Protein AF-A0A7G5GYP4-F1 (afdb_monomer_lite)

Organism: NCBI:txid2710596

pLDDT: mean 94.49, std 6.83, range [51.31, 98.19]

Sequence (81 aa):
MKGFEIYNIGSGVPVSTQELINTLEIVTGQQATIIRAPSRVGDVRHTWADLTKAQCELGYQPAVSLREGIGKMVDSLARLV

InterPro domains:
  IPR036291 NAD(P)-binding domain superfamily [SSF51735] (4-78)

Foldseek 3Di:
DDDDDDFWDDQQDWDDPVNLQVLLCVLVVDHDDDDDDDDDPPDDPDDDGDHVCVCVPVVDHDPADSSRVSNVVVVVVVVVD

Structure (mmCIF, N/CA/C/O backbone):
data_AF-A0A7G5GYP4-F1
#
_entry.id   AF-A0A7G5GYP4-F1
#
loop_
_atom_site.group_PDB
_atom_site.id
_atom_site.type_symbol
_atom_site.label_atom_id
_atom_site.label_alt_id
_atom_site.label_comp_id
_atom_site.label_asym_id
_atom_site.label_entity_id
_atom_site.label_seq_id
_atom_site.pdbx_PDB_ins_code
_atom_site.Cartn_x
_atom_site.Cartn_y
_atom_site.Cartn_z
_atom_site.occupancy
_atom_site.B_iso_or_equiv
_atom_site.auth_seq_id
_atom_site.auth_comp_id
_atom_site.auth_asym_id
_atom_site.auth_atom_id
_atom_site.pdbx_PDB_model_num
ATOM 1 N N . MET A 1 1 ? 26.703 -6.158 -23.145 1.00 51.31 1 MET A N 1
ATOM 2 C CA . MET A 1 1 ? 25.558 -6.856 -22.518 1.00 51.31 1 MET A CA 1
ATOM 3 C C . MET A 1 1 ? 24.818 -5.850 -21.657 1.00 51.31 1 MET A C 1
ATOM 5 O O . MET A 1 1 ? 25.498 -5.081 -20.986 1.00 51.31 1 MET A O 1
ATOM 9 N N . LYS A 1 2 ? 23.478 -5.804 -21.697 1.00 71.31 2 LYS A N 1
ATOM 10 C CA . LYS A 1 2 ? 22.728 -5.056 -20.675 1.00 71.31 2 LYS A CA 1
ATOM 11 C C . LYS A 1 2 ? 22.995 -5.724 -19.321 1.00 71.31 2 LYS A C 1
ATOM 13 O O . LYS A 1 2 ? 23.014 -6.952 -19.256 1.00 71.31 2 LYS A O 1
ATOM 18 N N . GLY A 1 3 ? 23.318 -4.921 -18.311 1.00 89.00 3 GLY A N 1
ATOM 19 C CA . GLY A 1 3 ? 23.560 -5.388 -16.946 1.00 89.00 3 GLY A CA 1
ATOM 20 C C . GLY A 1 3 ? 22.252 -5.708 -16.222 1.00 89.00 3 GLY A C 1
ATOM 21 O O . GLY A 1 3 ? 21.254 -6.052 -16.850 1.00 89.00 3 GLY A O 1
ATOM 22 N N . PHE A 1 4 ? 22.251 -5.583 -14.896 1.00 93.69 4 PHE A N 1
ATOM 23 C CA . PHE A 1 4 ? 21.021 -5.670 -14.111 1.00 93.69 4 PHE A CA 1
ATOM 24 C C . PHE A 1 4 ? 20.149 -4.429 -14.305 1.00 93.69 4 PHE A C 1
ATOM 26 O O . PHE A 1 4 ? 20.657 -3.317 -14.436 1.00 93.69 4 PHE A O 1
ATOM 33 N N . GLU A 1 5 ? 18.837 -4.631 -14.252 1.00 95.50 5 GLU A N 1
ATOM 34 C CA . GLU A 1 5 ? 17.838 -3.572 -14.341 1.00 95.50 5 GLU A CA 1
ATOM 35 C C . GLU A 1 5 ? 17.062 -3.474 -13.023 1.00 95.50 5 GLU A C 1
ATOM 37 O O . GLU A 1 5 ? 16.722 -4.484 -12.406 1.00 95.50 5 GLU A O 1
ATOM 42 N N . ILE A 1 6 ? 16.776 -2.245 -12.593 1.00 96.44 6 ILE A N 1
ATOM 43 C CA . ILE A 1 6 ? 16.006 -1.950 -11.378 1.00 96.44 6 ILE A CA 1
ATOM 44 C C . ILE A 1 6 ? 14.635 -1.414 -11.789 1.00 96.44 6 ILE A C 1
ATOM 46 O O . ILE A 1 6 ? 14.552 -0.575 -12.693 1.00 96.44 6 ILE A O 1
ATOM 50 N N . TYR A 1 7 ? 13.582 -1.882 -11.117 1.00 97.69 7 TYR A N 1
ATOM 51 C CA . TYR A 1 7 ? 12.195 -1.487 -11.354 1.00 97.69 7 TYR A CA 1
ATOM 52 C C . TYR A 1 7 ? 11.483 -1.224 -10.028 1.00 97.69 7 TYR A C 1
ATOM 54 O O . TYR A 1 7 ? 11.629 -1.995 -9.080 1.00 97.69 7 TYR A O 1
ATOM 62 N N . ASN A 1 8 ? 10.664 -0.173 -9.985 1.00 97.88 8 ASN A N 1
ATOM 63 C CA . ASN A 1 8 ? 9.719 0.022 -8.892 1.00 97.88 8 ASN A CA 1
ATOM 64 C C . ASN A 1 8 ? 8.453 -0.794 -9.169 1.00 97.88 8 ASN A C 1
ATOM 66 O O . ASN A 1 8 ? 7.893 -0.717 -10.263 1.00 97.88 8 ASN A O 1
ATOM 70 N N . ILE A 1 9 ? 7.979 -1.525 -8.163 1.00 97.12 9 ILE A N 1
ATOM 71 C CA . ILE A 1 9 ? 6.718 -2.270 -8.201 1.00 97.12 9 ILE A CA 1
ATOM 72 C C . ILE A 1 9 ? 5.826 -1.745 -7.078 1.00 97.12 9 ILE A C 1
ATOM 74 O O . ILE A 1 9 ? 6.262 -1.585 -5.941 1.00 97.12 9 ILE A O 1
ATOM 78 N N . GLY A 1 10 ? 4.574 -1.452 -7.405 1.00 95.88 10 GLY A N 1
ATOM 79 C CA . GLY A 1 10 ? 3.598 -0.879 -6.481 1.00 95.88 10 GLY A CA 1
ATOM 80 C C . GLY A 1 10 ? 2.298 -0.546 -7.203 1.00 95.88 10 GLY A C 1
ATOM 81 O O . GLY A 1 10 ? 2.107 -0.981 -8.336 1.00 95.88 10 GLY A O 1
ATOM 82 N N . SER A 1 11 ? 1.418 0.230 -6.568 1.00 95.56 11 SER A N 1
ATOM 83 C CA . SER A 1 11 ? 0.151 0.693 -7.161 1.00 95.56 11 SER A CA 1
ATOM 84 C C . SER A 1 11 ? 0.315 1.889 -8.105 1.00 95.56 11 SER A C 1
ATOM 86 O O . SER A 1 11 ? -0.552 2.128 -8.938 1.00 95.56 11 SER A O 1
ATOM 88 N N . GLY A 1 12 ? 1.378 2.684 -7.939 1.00 94.12 12 GLY A N 1
ATOM 89 C CA . GLY A 1 12 ? 1.550 3.974 -8.620 1.00 94.12 12 GLY A CA 1
ATOM 90 C C . GLY A 1 12 ? 0.596 5.077 -8.147 1.00 94.12 12 GLY A C 1
ATOM 91 O O . GLY A 1 12 ? 0.727 6.221 -8.569 1.00 94.12 12 GLY A O 1
ATOM 92 N N . VAL A 1 13 ? -0.336 4.752 -7.247 1.00 92.00 13 VAL A N 1
ATOM 93 C CA . VAL A 1 13 ? -1.351 5.665 -6.715 1.00 92.00 13 VAL A CA 1
ATOM 94 C C . VAL A 1 13 ? -1.145 5.793 -5.205 1.00 92.00 13 VAL A C 1
ATOM 96 O O . VAL A 1 13 ? -1.174 4.765 -4.515 1.00 92.00 13 VAL A O 1
ATOM 99 N N . PRO A 1 14 ? -0.917 7.011 -4.677 1.00 95.00 14 PRO A N 1
ATOM 100 C CA . PRO A 1 14 ? -0.791 7.227 -3.244 1.00 95.00 14 PRO A CA 1
ATOM 101 C C . PRO A 1 14 ? -2.137 7.011 -2.545 1.00 95.00 14 PRO A C 1
ATOM 103 O O . PRO A 1 14 ? -3.191 7.326 -3.089 1.00 95.00 14 PRO A O 1
ATOM 106 N N . VAL A 1 15 ? -2.080 6.496 -1.320 1.00 96.31 15 VAL A N 1
ATOM 107 C CA . VAL A 1 15 ? -3.238 6.312 -0.439 1.00 96.31 15 VAL A CA 1
ATOM 108 C C . VAL A 1 15 ? -2.877 6.909 0.911 1.00 96.31 15 VAL A C 1
ATOM 110 O O . VAL A 1 15 ? -1.829 6.591 1.476 1.00 96.31 15 VAL A O 1
ATOM 113 N N . SER A 1 16 ? -3.727 7.784 1.433 1.00 96.06 16 SER A N 1
ATOM 114 C CA . SER A 1 16 ? -3.554 8.343 2.771 1.00 96.06 16 SER A CA 1
ATOM 115 C C . SER A 1 16 ? -3.858 7.308 3.857 1.00 96.06 16 SER A C 1
ATOM 117 O O . SER A 1 16 ? -4.658 6.388 3.679 1.00 96.06 16 SER A O 1
ATOM 119 N N . THR A 1 17 ? -3.285 7.499 5.046 1.00 94.94 17 THR A N 1
ATOM 120 C CA . THR A 1 17 ? -3.599 6.665 6.216 1.00 94.94 17 THR A CA 1
ATOM 121 C C . THR A 1 17 ? -5.100 6.648 6.520 1.00 94.94 17 THR A C 1
ATOM 123 O O . THR A 1 17 ? -5.635 5.610 6.895 1.00 94.94 17 THR A O 1
ATOM 126 N N . GLN A 1 18 ? -5.796 7.774 6.328 1.00 96.44 18 GLN A N 1
ATOM 127 C CA . GLN A 1 18 ? -7.237 7.853 6.569 1.00 96.44 18 GLN A CA 1
ATOM 128 C C . GLN A 1 18 ? -8.038 7.043 5.541 1.00 96.44 18 GLN A C 1
ATOM 130 O O . GLN A 1 18 ? -8.959 6.332 5.927 1.00 96.44 18 GLN A O 1
ATOM 135 N N . GLU A 1 19 ? -7.685 7.093 4.253 1.00 97.44 19 GLU A N 1
ATOM 136 C CA . GLU A 1 19 ? -8.336 6.267 3.221 1.00 97.44 19 GLU A CA 1
ATOM 137 C C . GLU A 1 19 ? -8.113 4.771 3.463 1.00 97.44 19 GLU A C 1
ATOM 139 O O . GLU A 1 19 ? -9.036 3.972 3.284 1.00 97.44 19 GLU A O 1
ATOM 144 N N . LEU A 1 20 ? -6.915 4.389 3.918 1.00 97.38 20 LEU A N 1
ATOM 145 C CA . LEU A 1 20 ? -6.620 3.014 4.311 1.00 97.38 20 LEU A CA 1
ATOM 146 C C . LEU A 1 20 ? -7.496 2.565 5.490 1.00 97.38 20 LEU A C 1
ATOM 148 O O . LEU A 1 20 ? -8.097 1.495 5.411 1.00 97.38 20 LEU A O 1
ATOM 152 N N . ILE A 1 21 ? -7.607 3.384 6.545 1.00 97.88 21 ILE A N 1
ATOM 153 C CA . ILE A 1 21 ? -8.481 3.104 7.697 1.00 97.88 21 ILE A CA 1
ATOM 154 C C . ILE A 1 21 ? -9.928 2.941 7.228 1.00 97.88 21 ILE A C 1
ATOM 156 O O . ILE A 1 21 ? -10.524 1.900 7.481 1.00 97.88 21 ILE A O 1
ATOM 160 N N . ASN A 1 22 ? -10.461 3.895 6.461 1.00 98.06 22 ASN A N 1
ATOM 161 C CA . ASN A 1 22 ? -11.834 3.826 5.955 1.00 98.06 22 ASN A CA 1
ATOM 162 C C . ASN A 1 22 ? -12.069 2.550 5.125 1.00 98.06 22 ASN A C 1
ATOM 164 O O . ASN A 1 22 ? -13.118 1.916 5.220 1.00 98.06 22 ASN A O 1
ATOM 168 N N . THR A 1 23 ? -11.087 2.146 4.313 1.00 97.88 23 THR A N 1
ATOM 169 C CA . THR A 1 23 ? -11.182 0.916 3.514 1.00 97.88 23 THR A CA 1
ATOM 170 C C . THR A 1 23 ? -11.221 -0.327 4.402 1.00 97.88 23 THR A C 1
ATOM 172 O O . THR A 1 23 ? -12.008 -1.235 4.140 1.00 97.88 23 THR A O 1
ATOM 175 N N . LEU A 1 24 ? -10.410 -0.367 5.463 1.00 97.69 24 LEU A N 1
ATOM 176 C CA . LEU A 1 24 ? -10.430 -1.451 6.446 1.00 97.69 24 LEU A CA 1
ATOM 177 C C . LEU A 1 24 ? -11.776 -1.527 7.170 1.00 97.69 24 LEU A C 1
ATOM 179 O O . LEU A 1 24 ? -12.318 -2.621 7.303 1.00 97.69 24 LEU A O 1
ATOM 183 N N . GLU A 1 25 ? -12.348 -0.396 7.581 1.00 97.94 25 GLU A N 1
ATOM 184 C CA . GLU A 1 25 ? -13.656 -0.368 8.247 1.00 97.94 25 GLU A CA 1
ATOM 185 C C . GLU A 1 25 ? -14.771 -0.887 7.333 1.00 97.94 25 GLU A C 1
ATOM 187 O O . GLU A 1 25 ? -15.602 -1.690 7.756 1.00 97.94 25 GLU A O 1
ATOM 192 N N . ILE A 1 26 ? -14.751 -0.501 6.051 1.00 97.75 26 ILE A N 1
ATOM 193 C CA . ILE A 1 26 ? -15.703 -0.991 5.043 1.00 97.75 26 ILE A CA 1
ATOM 194 C C . ILE A 1 26 ? -15.571 -2.504 4.844 1.00 97.75 26 ILE A C 1
ATOM 196 O O . ILE A 1 26 ? -16.579 -3.198 4.753 1.00 97.75 26 ILE A O 1
ATOM 200 N N . VAL A 1 27 ? -14.343 -3.015 4.723 1.00 97.38 27 VAL A N 1
ATOM 201 C CA . VAL A 1 27 ? -14.105 -4.439 4.442 1.00 97.38 27 VAL A CA 1
ATOM 202 C C . VAL A 1 27 ? -14.401 -5.312 5.661 1.00 97.38 27 VAL A C 1
ATOM 204 O O . VAL A 1 27 ? -14.958 -6.394 5.515 1.00 97.38 27 VAL A O 1
ATOM 207 N N . THR A 1 28 ? -14.033 -4.858 6.858 1.00 95.75 28 THR A N 1
ATOM 208 C CA . THR A 1 28 ? -14.177 -5.642 8.097 1.00 95.75 28 THR A CA 1
ATOM 209 C C . THR A 1 28 ? -15.537 -5.469 8.770 1.00 95.75 28 THR A C 1
ATOM 211 O O . THR A 1 28 ? -15.896 -6.278 9.624 1.00 95.75 28 THR A O 1
ATOM 214 N N . GLY A 1 29 ? -16.284 -4.413 8.429 1.00 96.75 29 GLY A N 1
ATOM 215 C CA . GLY A 1 29 ? -17.519 -4.034 9.114 1.00 96.75 29 GLY A CA 1
ATOM 216 C C . GLY A 1 29 ? -17.302 -3.519 10.542 1.00 96.75 29 GLY A C 1
ATOM 217 O O . GLY A 1 29 ? -18.263 -3.413 11.301 1.00 96.75 29 GLY A O 1
ATOM 218 N N . GLN A 1 30 ? -16.059 -3.215 10.929 1.00 96.06 30 GLN A N 1
ATOM 219 C CA . GLN A 1 30 ? -15.692 -2.768 12.272 1.00 96.06 30 GLN A CA 1
ATOM 220 C C . GLN A 1 30 ? -15.146 -1.345 12.231 1.00 96.06 30 GLN A C 1
ATOM 222 O O . GLN A 1 30 ? -14.408 -0.991 11.321 1.00 96.06 30 GLN A O 1
ATOM 227 N N . GLN A 1 31 ? -15.494 -0.535 13.228 1.00 97.81 31 GLN A N 1
ATOM 228 C CA . GLN A 1 31 ? -14.971 0.825 13.372 1.00 97.81 31 GLN A CA 1
ATOM 229 C C . GLN A 1 31 ? -13.622 0.806 14.093 1.00 97.81 31 GLN A C 1
ATOM 231 O O . GLN A 1 31 ? -13.464 0.129 15.112 1.00 97.81 31 GLN A O 1
ATOM 236 N N . ALA A 1 32 ? -12.651 1.562 13.585 1.00 96.94 32 ALA A N 1
ATOM 237 C CA . ALA A 1 32 ? -11.334 1.657 14.186 1.00 96.94 32 ALA A CA 1
ATOM 238 C C . ALA A 1 32 ? -11.338 2.655 15.354 1.00 96.94 32 ALA A C 1
ATOM 240 O O . ALA A 1 32 ? -11.754 3.807 15.226 1.00 96.94 32 ALA A O 1
ATOM 241 N N . THR A 1 33 ? -10.777 2.260 16.496 1.00 97.38 33 THR A N 1
ATOM 242 C CA . THR A 1 33 ? -10.463 3.207 17.574 1.00 97.38 33 THR A CA 1
ATOM 243 C C . THR A 1 33 ? -9.180 3.961 17.226 1.00 97.38 33 THR A C 1
ATOM 245 O O . THR A 1 33 ? -8.078 3.425 17.350 1.00 97.38 33 THR A O 1
ATOM 248 N N . ILE A 1 34 ? -9.306 5.211 16.777 1.00 96.19 34 ILE A N 1
ATOM 249 C CA . ILE A 1 34 ? -8.166 6.015 16.316 1.00 96.19 34 ILE A CA 1
ATOM 250 C C . ILE A 1 34 ? -7.518 6.766 17.486 1.00 96.19 34 ILE A C 1
ATOM 252 O O . ILE A 1 34 ? -8.120 7.660 18.078 1.00 96.19 34 ILE A O 1
ATOM 256 N N . ILE A 1 35 ? -6.243 6.475 17.751 1.00 96.06 35 ILE A N 1
ATOM 257 C CA . ILE A 1 35 ? -5.401 7.236 18.683 1.00 96.06 35 ILE A CA 1
ATOM 258 C C . ILE A 1 35 ? -4.387 8.037 17.866 1.00 96.06 35 ILE A C 1
ATOM 260 O O . ILE A 1 35 ? -3.519 7.473 17.201 1.00 96.06 35 ILE A O 1
ATOM 264 N N . ARG A 1 36 ? -4.492 9.368 17.905 1.00 94.94 36 ARG A N 1
ATOM 265 C CA . ARG A 1 36 ? -3.551 10.254 17.208 1.00 94.94 36 ARG A CA 1
ATOM 266 C C . ARG A 1 36 ? -2.300 10.457 18.057 1.00 94.94 36 ARG A C 1
ATOM 268 O O . ARG A 1 36 ? -2.396 10.866 19.209 1.00 94.94 36 ARG A O 1
ATOM 275 N N . ALA A 1 37 ? -1.139 10.209 17.463 1.00 93.00 37 ALA A N 1
ATOM 276 C CA . ALA A 1 37 ? 0.166 10.3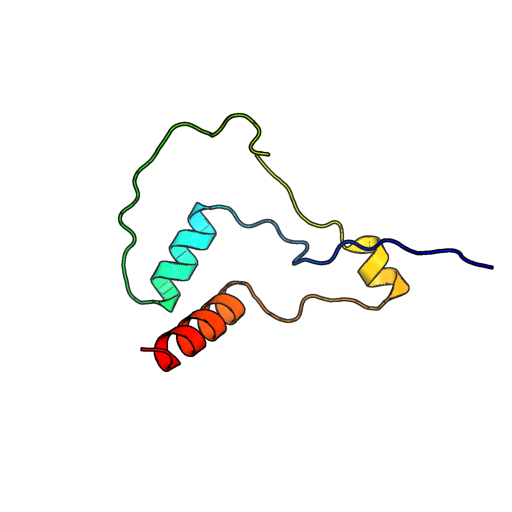99 18.086 1.00 93.00 37 ALA A CA 1
ATOM 277 C C . ALA A 1 37 ? 1.023 11.377 17.259 1.00 93.00 37 ALA A C 1
ATOM 279 O O . ALA A 1 37 ? 0.716 11.610 16.084 1.00 93.00 37 ALA A O 1
ATOM 280 N N . PRO A 1 38 ? 2.096 11.950 17.838 1.00 93.88 38 PRO A N 1
ATOM 281 C CA . PRO A 1 38 ? 3.055 12.743 17.079 1.00 93.88 38 PRO A CA 1
ATOM 282 C C . PRO A 1 38 ? 3.658 11.944 15.918 1.00 93.88 38 PRO A C 1
ATOM 284 O O . PRO A 1 38 ? 3.847 10.730 16.016 1.00 93.88 38 PRO A O 1
ATOM 287 N N . SER A 1 39 ? 3.990 12.633 14.826 1.00 90.94 39 SER A N 1
ATOM 288 C CA . SER A 1 39 ? 4.719 12.029 13.708 1.00 90.94 39 SER A CA 1
ATOM 289 C C . SER A 1 39 ? 6.059 11.466 14.176 1.00 90.94 39 SER A C 1
ATOM 291 O O . SER A 1 39 ? 6.742 12.080 15.000 1.00 90.94 39 SER A O 1
ATOM 293 N N . ARG A 1 40 ? 6.452 10.307 13.639 1.00 92.88 40 ARG A N 1
ATOM 294 C CA . ARG A 1 40 ? 7.742 9.704 13.975 1.00 92.88 40 ARG A CA 1
ATOM 295 C C . ARG A 1 40 ? 8.852 10.427 13.222 1.00 92.88 40 ARG A C 1
ATOM 297 O O . ARG A 1 40 ? 8.704 10.799 12.058 1.00 92.88 40 ARG A O 1
ATOM 304 N N . VAL A 1 41 ? 9.975 10.639 13.902 1.00 95.25 41 VAL A N 1
ATOM 305 C CA . VAL A 1 41 ? 11.168 11.220 13.281 1.00 95.25 41 VAL A CA 1
ATOM 306 C C . VAL A 1 41 ? 11.684 10.243 12.224 1.00 95.25 41 VAL A C 1
ATOM 308 O O . VAL A 1 41 ? 11.928 9.081 12.534 1.00 95.25 41 VAL A O 1
ATOM 311 N N . GLY A 1 42 ? 11.841 10.716 10.987 1.00 93.06 42 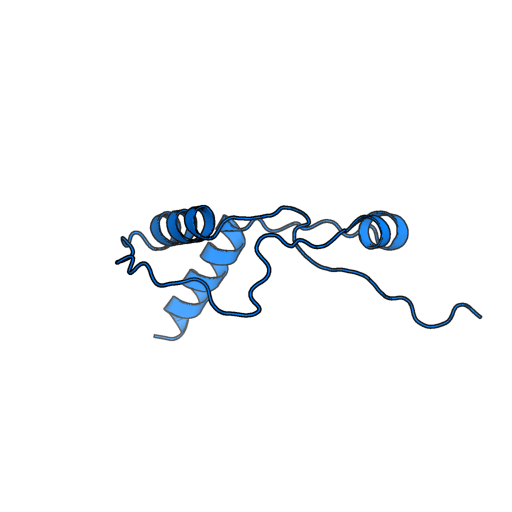GLY A N 1
ATOM 312 C CA . GLY A 1 42 ? 12.291 9.907 9.849 1.00 93.06 42 GLY A CA 1
ATOM 313 C C . GLY A 1 42 ? 11.176 9.411 8.923 1.00 93.06 42 GLY A C 1
ATOM 314 O O . GLY A 1 42 ? 11.487 8.948 7.828 1.00 93.06 42 GLY A O 1
ATOM 315 N N . ASP A 1 43 ? 9.899 9.558 9.297 1.00 92.31 43 ASP A N 1
ATOM 316 C CA . ASP A 1 43 ? 8.790 9.199 8.407 1.00 92.31 43 ASP A CA 1
ATOM 317 C C . ASP A 1 43 ? 8.727 10.141 7.194 1.00 92.31 43 ASP A C 1
ATOM 319 O O . ASP A 1 43 ? 8.720 11.373 7.313 1.00 92.31 43 ASP A O 1
ATOM 323 N N . VAL A 1 44 ? 8.620 9.550 6.005 1.00 91.69 44 VAL A N 1
ATOM 324 C CA . VAL A 1 44 ? 8.359 10.287 4.766 1.00 91.69 44 VAL A CA 1
ATOM 325 C C . VAL A 1 44 ? 6.875 10.643 4.706 1.00 91.69 44 VAL A C 1
ATOM 327 O O . VAL A 1 44 ? 6.018 9.775 4.847 1.00 91.69 44 VAL A O 1
ATOM 330 N N . ARG A 1 45 ? 6.553 11.921 4.462 1.00 91.06 45 ARG A N 1
ATOM 331 C CA . ARG A 1 45 ? 5.153 12.389 4.418 1.00 91.06 45 ARG A CA 1
ATOM 332 C C . ARG A 1 45 ? 4.362 11.836 3.234 1.00 91.06 45 ARG A C 1
ATOM 334 O O . ARG A 1 45 ? 3.195 11.506 3.394 1.00 91.06 45 ARG A O 1
ATOM 341 N N . HIS A 1 46 ? 4.982 11.772 2.057 1.00 92.94 46 HIS A N 1
ATOM 342 C CA . HIS A 1 46 ? 4.341 11.305 0.828 1.00 92.94 46 HIS A CA 1
ATOM 343 C C . HIS A 1 46 ? 5.354 10.532 -0.011 1.00 92.94 46 HIS A C 1
ATOM 345 O O . HIS A 1 46 ? 6.441 11.037 -0.286 1.00 92.94 46 HIS A O 1
ATOM 351 N N . THR A 1 47 ? 4.999 9.314 -0.409 1.00 93.94 47 THR A N 1
ATOM 352 C CA . THR A 1 47 ? 5.822 8.467 -1.276 1.00 93.94 47 THR A CA 1
ATOM 353 C C . THR A 1 47 ? 4.932 7.515 -2.068 1.00 93.94 47 THR A C 1
ATOM 355 O O . THR A 1 47 ? 3.892 7.079 -1.573 1.00 93.94 47 THR A O 1
ATOM 358 N N . TRP A 1 48 ? 5.317 7.222 -3.306 1.00 95.62 48 TRP A N 1
ATOM 359 C CA . TRP A 1 48 ? 4.680 6.230 -4.168 1.00 95.62 48 TRP A CA 1
ATOM 360 C C . TRP A 1 48 ? 5.685 5.740 -5.216 1.00 95.62 48 TRP A C 1
ATOM 362 O O . TRP A 1 48 ? 6.686 6.397 -5.501 1.00 95.62 48 TRP A O 1
ATOM 372 N N . ALA A 1 49 ? 5.425 4.562 -5.780 1.00 96.75 49 ALA A N 1
ATOM 373 C CA . ALA A 1 49 ? 6.259 3.984 -6.825 1.00 96.75 49 ALA A CA 1
ATOM 374 C C . ALA A 1 49 ? 6.027 4.702 -8.164 1.00 96.75 49 ALA A C 1
ATOM 376 O O . ALA A 1 49 ? 4.903 4.706 -8.664 1.00 96.75 49 ALA A O 1
ATOM 377 N N . ASP A 1 50 ? 7.078 5.252 -8.777 1.00 97.12 50 ASP A N 1
ATOM 378 C CA . ASP A 1 50 ? 7.036 5.615 -10.199 1.00 97.12 50 ASP A CA 1
ATOM 379 C C . ASP A 1 50 ? 7.115 4.336 -11.038 1.00 97.12 50 ASP A C 1
ATOM 381 O O . ASP A 1 50 ? 8.140 3.648 -11.043 1.00 97.12 50 ASP A O 1
ATOM 385 N N . LEU A 1 51 ? 6.015 4.014 -11.719 1.00 97.94 51 LEU A N 1
ATOM 386 C CA . LEU A 1 51 ? 5.860 2.790 -12.498 1.00 97.94 51 LEU A CA 1
ATOM 387 C C . LEU A 1 51 ? 6.265 2.942 -13.968 1.00 97.94 51 LEU A C 1
ATOM 389 O O . LEU A 1 51 ? 6.210 1.947 -14.688 1.00 97.94 51 LEU A O 1
ATOM 393 N N . THR A 1 52 ? 6.693 4.129 -14.415 1.00 97.94 52 THR A N 1
ATOM 394 C CA . THR A 1 52 ? 6.928 4.441 -15.838 1.00 97.94 52 THR A CA 1
ATOM 395 C C . THR A 1 52 ? 7.809 3.389 -16.512 1.00 97.94 52 THR A C 1
ATOM 397 O O . THR A 1 52 ? 7.437 2.813 -17.533 1.00 97.94 52 THR A O 1
ATOM 400 N N . LYS A 1 53 ? 8.950 3.047 -15.899 1.00 97.75 53 LYS A N 1
ATOM 401 C CA . LYS A 1 53 ? 9.877 2.052 -16.456 1.00 97.75 53 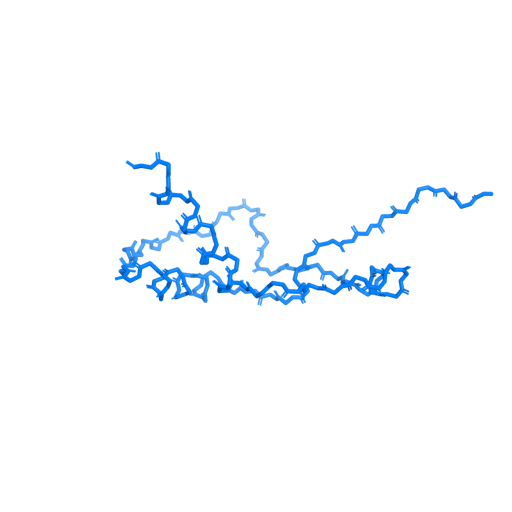LYS A CA 1
ATOM 402 C C . LYS A 1 53 ? 9.264 0.647 -16.528 1.00 97.75 53 LYS A C 1
ATOM 404 O O . LYS A 1 53 ? 9.401 -0.033 -17.541 1.00 97.75 53 LYS A O 1
ATOM 409 N N . ALA A 1 54 ? 8.578 0.210 -15.470 1.00 98.19 54 ALA A N 1
ATOM 410 C CA . ALA A 1 54 ? 7.960 -1.115 -15.417 1.00 98.19 54 ALA A CA 1
ATOM 411 C C . ALA A 1 54 ? 6.789 -1.236 -16.410 1.00 98.19 54 ALA A C 1
ATOM 413 O O . ALA A 1 54 ? 6.626 -2.270 -17.055 1.00 98.19 54 ALA A O 1
ATOM 414 N N . GLN A 1 55 ? 6.009 -0.167 -16.583 1.00 98.12 55 GLN A N 1
ATOM 415 C CA . GLN A 1 55 ? 4.943 -0.087 -17.580 1.00 98.12 55 GLN A CA 1
ATOM 416 C C . GLN A 1 55 ? 5.502 -0.185 -19.002 1.00 98.12 55 GLN A C 1
ATOM 418 O O . GLN A 1 55 ? 5.029 -1.005 -19.784 1.00 98.12 55 GLN A O 1
ATOM 423 N N . CYS A 1 56 ? 6.521 0.615 -19.329 1.00 98.06 56 CYS A N 1
ATOM 424 C CA . CYS A 1 56 ? 7.084 0.667 -20.676 1.00 98.06 56 CYS A CA 1
ATOM 425 C C . CYS A 1 56 ? 7.827 -0.613 -21.074 1.00 98.06 56 CYS A C 1
ATOM 427 O O . CYS A 1 56 ? 7.702 -1.055 -22.212 1.00 98.06 56 CYS A O 1
ATOM 429 N N . GLU A 1 57 ? 8.617 -1.194 -20.169 1.00 97.62 57 GLU A N 1
ATOM 430 C CA . GLU A 1 57 ? 9.514 -2.303 -20.518 1.00 97.62 57 GLU A CA 1
ATOM 431 C C . GLU A 1 57 ? 8.928 -3.685 -20.219 1.00 97.62 57 GLU A C 1
ATOM 433 O O . GLU A 1 57 ? 9.277 -4.648 -20.898 1.00 97.62 57 GLU A O 1
ATOM 438 N N . LEU A 1 58 ? 8.052 -3.796 -19.214 1.00 97.19 58 LEU A N 1
ATOM 439 C CA . LEU A 1 58 ? 7.495 -5.078 -18.765 1.00 97.19 58 LEU A CA 1
ATOM 440 C C . LEU A 1 58 ? 5.988 -5.198 -19.021 1.00 97.19 58 L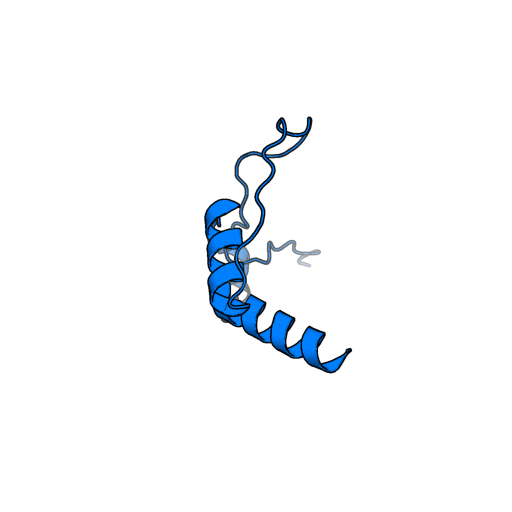EU A C 1
ATOM 442 O O . LEU A 1 58 ? 5.413 -6.251 -18.756 1.00 97.19 58 LEU A O 1
ATOM 446 N N . GLY A 1 59 ? 5.324 -4.128 -19.474 1.00 97.81 59 GLY A N 1
ATOM 447 C CA . GLY A 1 59 ? 3.862 -4.080 -19.543 1.00 97.81 59 GLY A CA 1
ATOM 448 C C . GLY A 1 59 ? 3.192 -4.169 -18.166 1.00 97.81 59 GLY A C 1
ATOM 449 O O . GLY A 1 59 ? 2.023 -4.538 -18.079 1.00 97.81 59 GLY A O 1
ATOM 450 N N . TYR A 1 60 ? 3.921 -3.871 -17.082 1.00 97.94 60 TYR A N 1
ATOM 451 C CA . TYR A 1 60 ? 3.411 -4.006 -15.718 1.00 97.94 60 TYR A CA 1
ATOM 452 C C . TYR A 1 60 ? 2.254 -3.038 -15.469 1.00 97.94 60 TYR A C 1
ATOM 454 O O . TYR A 1 60 ? 2.400 -1.827 -15.625 1.00 97.94 60 TYR A O 1
ATOM 462 N N . GLN A 1 61 ? 1.121 -3.570 -15.013 1.00 96.75 61 GLN A N 1
ATOM 463 C CA . GLN A 1 61 ? -0.024 -2.788 -14.564 1.00 96.75 61 GLN A CA 1
ATOM 464 C C . GLN A 1 61 ? -0.601 -3.416 -13.287 1.00 96.75 61 GLN A C 1
ATOM 466 O O . GLN A 1 61 ? -0.893 -4.615 -13.282 1.00 96.75 61 GLN A O 1
ATOM 471 N N . PRO A 1 62 ? -0.775 -2.647 -12.197 1.00 96.38 62 PRO A N 1
ATOM 472 C CA . PRO A 1 62 ? -1.424 -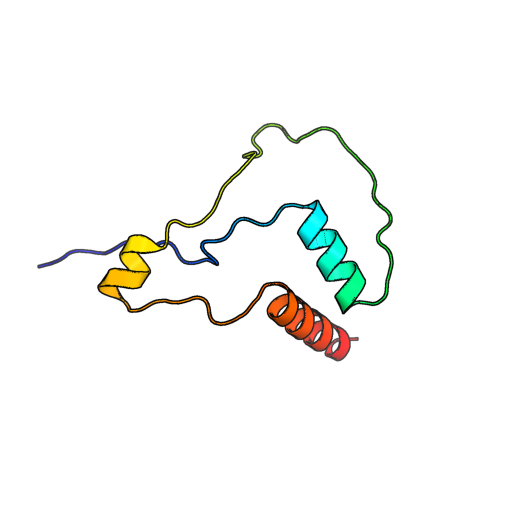3.148 -10.991 1.00 96.38 62 PRO A CA 1
ATOM 473 C C . PRO A 1 62 ? -2.869 -3.545 -11.301 1.00 96.38 62 PRO A C 1
ATOM 475 O O . PRO A 1 62 ? -3.673 -2.708 -11.703 1.00 96.38 62 PRO A O 1
ATOM 478 N N . ALA A 1 63 ? -3.196 -4.822 -11.114 1.00 96.56 63 ALA A N 1
ATOM 479 C CA . ALA A 1 63 ? -4.522 -5.356 -11.436 1.00 96.56 63 ALA A CA 1
ATOM 480 C C . ALA A 1 63 ? -5.464 -5.434 -10.224 1.00 96.56 63 ALA A C 1
ATOM 482 O O . ALA A 1 63 ? -6.668 -5.592 -10.392 1.00 96.56 63 ALA A O 1
ATOM 483 N N . VAL A 1 64 ? -4.922 -5.340 -9.006 1.00 96.56 64 VAL A N 1
ATOM 484 C CA . VAL A 1 64 ? -5.677 -5.486 -7.757 1.00 96.56 64 VAL A CA 1
ATOM 485 C C . VAL A 1 64 ? -5.807 -4.125 -7.089 1.00 96.56 64 VAL A C 1
ATOM 487 O O . VAL A 1 64 ? -4.807 -3.479 -6.773 1.00 96.56 64 VAL A O 1
ATOM 490 N N . SER A 1 65 ? -7.047 -3.697 -6.856 1.00 96.19 65 SER A N 1
ATOM 491 C CA . SER A 1 65 ? -7.320 -2.469 -6.100 1.00 96.19 65 SER A CA 1
ATOM 492 C C . SER A 1 65 ? -6.992 -2.643 -4.612 1.00 96.19 65 SER A C 1
ATOM 494 O O . SER A 1 65 ? -6.996 -3.760 -4.094 1.00 96.19 65 SER A O 1
ATOM 496 N N . LEU A 1 66 ? -6.780 -1.538 -3.886 1.00 96.56 66 LEU A N 1
ATOM 497 C CA . LEU A 1 66 ? -6.541 -1.589 -2.438 1.00 96.56 66 LEU A CA 1
ATOM 498 C C . LEU A 1 66 ? -7.664 -2.333 -1.698 1.00 96.56 66 LEU A C 1
ATOM 500 O O . LEU A 1 66 ? -7.393 -3.218 -0.891 1.00 96.56 66 LEU A O 1
ATOM 504 N N . ARG A 1 67 ? -8.925 -2.002 -2.002 1.00 97.25 67 ARG A N 1
ATOM 505 C CA . ARG A 1 67 ? -10.099 -2.621 -1.372 1.00 97.25 67 ARG A CA 1
ATOM 506 C C . ARG A 1 67 ? -10.159 -4.123 -1.633 1.00 97.25 67 ARG A C 1
ATOM 508 O O . ARG A 1 67 ? -10.406 -4.887 -0.707 1.00 97.25 67 ARG A O 1
ATOM 515 N N . GLU A 1 68 ? -9.928 -4.541 -2.875 1.00 97.88 68 GLU A N 1
ATOM 516 C CA . GLU A 1 68 ? -9.910 -5.959 -3.242 1.00 97.88 68 GLU A CA 1
ATOM 517 C C . GLU A 1 68 ? -8.772 -6.705 -2.533 1.00 97.88 68 GLU A C 1
ATOM 519 O O . GLU A 1 68 ? -8.993 -7.782 -1.982 1.00 97.88 68 GLU A O 1
ATOM 524 N N . GLY A 1 69 ? -7.568 -6.124 -2.507 1.00 97.25 69 GLY A N 1
ATOM 525 C CA . GLY A 1 69 ? -6.411 -6.705 -1.828 1.00 97.25 69 GLY A CA 1
ATOM 526 C C . GLY A 1 69 ? -6.640 -6.880 -0.326 1.00 97.25 69 GLY A C 1
ATOM 527 O O . GLY A 1 69 ? -6.384 -7.956 0.211 1.00 97.25 69 GLY A O 1
ATOM 528 N N . ILE A 1 70 ? -7.189 -5.857 0.338 1.00 97.56 70 ILE A N 1
ATOM 529 C CA . ILE A 1 70 ? -7.557 -5.921 1.759 1.00 97.56 70 ILE A CA 1
ATOM 530 C C . ILE A 1 70 ? -8.651 -6.969 1.992 1.00 97.56 70 ILE A C 1
ATOM 532 O O . ILE A 1 70 ? -8.530 -7.753 2.927 1.00 97.56 70 ILE A O 1
ATOM 536 N N . GLY A 1 71 ? -9.671 -7.043 1.130 1.00 98.00 71 GLY A N 1
ATOM 537 C CA . GLY A 1 71 ? -10.705 -8.085 1.191 1.00 98.00 71 GLY A CA 1
ATOM 538 C C . GLY A 1 71 ? -10.112 -9.491 1.172 1.00 98.00 71 GLY A C 1
ATOM 539 O O . GLY A 1 71 ? -10.320 -10.265 2.103 1.00 98.00 71 GLY A O 1
ATOM 540 N N . LYS A 1 72 ? -9.264 -9.784 0.178 1.00 97.50 72 LYS A N 1
ATOM 541 C CA . LYS A 1 72 ? -8.566 -11.077 0.076 1.00 97.50 72 LYS A CA 1
ATOM 542 C C . LYS A 1 72 ? -7.709 -11.377 1.307 1.00 97.50 72 LYS A C 1
ATOM 544 O O . LYS A 1 72 ? -7.640 -12.528 1.737 1.00 97.50 72 LYS A O 1
ATOM 549 N N . MET A 1 73 ? -7.045 -10.360 1.862 1.00 96.69 73 MET A N 1
ATOM 550 C CA . MET A 1 73 ? -6.237 -10.499 3.074 1.00 96.69 73 MET A CA 1
ATOM 551 C C . MET A 1 73 ? -7.103 -10.854 4.288 1.00 96.69 73 MET A C 1
ATOM 553 O O . MET A 1 73 ? -6.776 -11.805 4.995 1.00 96.69 73 MET A O 1
ATOM 557 N N . VAL A 1 74 ? -8.210 -10.141 4.510 1.00 96.06 74 VAL A N 1
ATOM 558 C CA . VAL A 1 74 ? -9.149 -10.399 5.615 1.00 96.06 74 VAL A CA 1
ATOM 559 C C . VAL A 1 74 ? -9.761 -11.795 5.495 1.00 96.06 74 VAL A C 1
ATOM 561 O O . VAL A 1 74 ? -9.710 -12.556 6.459 1.00 96.06 74 VAL A O 1
ATOM 564 N N . ASP A 1 75 ? -10.228 -12.178 4.304 1.00 95.69 75 ASP A N 1
ATOM 565 C CA . ASP A 1 75 ? -10.755 -13.522 4.038 1.00 95.69 75 ASP A CA 1
ATOM 566 C C . ASP A 1 75 ? -9.716 -14.610 4.333 1.00 95.69 75 ASP A C 1
ATOM 568 O O . ASP A 1 75 ? -10.044 -15.694 4.813 1.00 95.69 75 ASP A O 1
ATOM 572 N N . SER A 1 76 ? -8.442 -14.342 4.031 1.00 95.56 76 SER A N 1
ATOM 573 C CA . SER A 1 76 ? -7.359 -15.277 4.322 1.00 95.56 76 SER A CA 1
ATOM 574 C C . SER A 1 76 ? -7.058 -15.389 5.809 1.00 95.56 76 SER A C 1
ATOM 576 O O . SER A 1 76 ? -6.791 -16.494 6.271 1.00 95.56 76 SER A O 1
ATOM 578 N N . LEU A 1 77 ? -7.099 -14.282 6.552 1.00 92.56 77 LEU A N 1
ATOM 579 C CA . LEU A 1 77 ? -6.885 -14.278 8.000 1.00 92.56 77 LEU A CA 1
ATOM 580 C C . LEU A 1 77 ? -8.025 -14.985 8.737 1.00 92.56 77 LEU A C 1
ATOM 582 O O . LEU A 1 77 ? -7.759 -15.757 9.650 1.00 92.56 77 LEU A O 1
ATOM 586 N N . ALA A 1 78 ? -9.271 -14.794 8.297 1.00 89.31 78 ALA A N 1
ATOM 587 C CA . ALA A 1 78 ? -10.442 -15.451 8.875 1.00 89.31 78 ALA A CA 1
ATOM 588 C C . ALA A 1 78 ? -10.411 -16.985 8.746 1.00 89.31 78 ALA A C 1
ATOM 590 O O . ALA A 1 78 ? -11.079 -17.669 9.507 1.00 89.31 78 ALA A O 1
ATOM 591 N N . ARG A 1 79 ? -9.637 -17.537 7.802 1.00 88.81 79 ARG A N 1
ATOM 592 C CA . ARG A 1 79 ? -9.436 -18.991 7.657 1.00 88.81 79 ARG A CA 1
ATOM 593 C C . ARG A 1 79 ? -8.383 -19.574 8.606 1.00 88.81 79 ARG A C 1
ATOM 595 O O . ARG A 1 79 ? -8.228 -20.791 8.639 1.00 88.81 79 ARG A O 1
ATOM 602 N N . LEU A 1 80 ? -7.615 -18.731 9.297 1.00 84.50 80 LEU A N 1
ATOM 603 C CA . LEU A 1 80 ? -6.539 -19.145 10.207 1.00 84.50 80 LEU A CA 1
ATOM 604 C C . LEU A 1 80 ? -6.966 -19.162 11.683 1.00 84.50 80 LEU A C 1
ATOM 606 O O . LEU A 1 80 ? -6.168 -19.559 12.531 1.00 84.50 80 LEU A O 1
ATOM 610 N N . VAL A 1 81 ? -8.187 -18.716 11.978 1.00 67.38 81 VAL A N 1
ATOM 611 C CA . VAL A 1 81 ? -8.804 -18.661 13.312 1.00 67.38 81 VAL A CA 1
ATOM 612 C C . VAL A 1 81 ? -10.047 -19.534 13.354 1.00 67.38 81 VAL A C 1
ATOM 614 O O . VAL A 1 81 ? -10.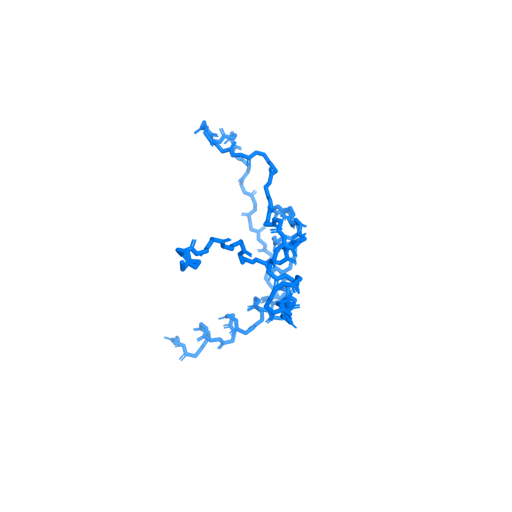316 -20.073 14.448 1.00 67.38 81 VAL A O 1
#

Secondary structure (DSSP, 8-state):
---------S-SS---HHHHHHHHHHHHS--------PPPTT--SS-----HHHHHHH-----S-HHHHHHHHHHHHHT--

Radius of gyration: 16.92 Å; chains: 1; bounding box: 43×32×41 Å